Protein AF-A0AAX2SQC1-F1 (afdb_monomer_lite)

Radius of gyration: 17.2 Å; chains: 1; bounding box: 37×35×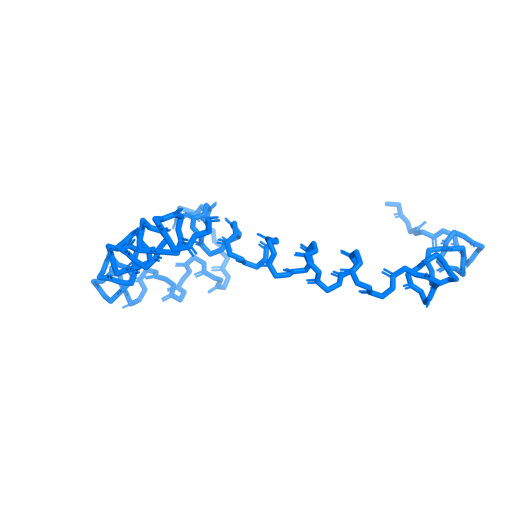29 Å

pLDDT: mean 93.24, std 6.88, range [53.69, 98.19]

Sequence (74 aa):
MAISKARAKANKKWNDANPLNITYNQKKRAARNFVNTNLSADTKIAKAINYYIDDYKNDLIELRSEIDKRLKSL

Foldseek 3Di:
DDDDPVRVVVVVVVCVVCVVVVVVVVVVVVVCCLVPPDLPDPDPSSVVCVVVVVVSVVVVVVVVVVVVVVVVVD

Secondary structure (DSSP, 8-state):
-PPPHHHHHHHHHHHHH-HHHHHHHHHHHHHHHHHT--TTS-SHHHHHHHHTHHHHHHHHHHHHHHHHHHHHT-

Organism: Limosilactobacillus reuteri (NCBI:txid1598)

Structure (mmCIF, N/CA/C/O backbone):
data_AF-A0AAX2SQC1-F1
#
_entry.id   AF-A0AAX2SQC1-F1
#
loop_
_atom_site.group_PDB
_atom_site.id
_atom_site.type_symbol
_atom_site.label_atom_id
_atom_site.label_alt_id
_atom_site.label_comp_id
_atom_site.label_asym_id
_atom_site.label_entity_id
_atom_site.label_seq_id
_atom_site.pdbx_PDB_ins_code
_atom_site.Cartn_x
_atom_site.Cartn_y
_atom_site.Cartn_z
_atom_site.occupancy
_atom_site.B_iso_or_equiv
_atom_site.auth_seq_id
_atom_site.auth_comp_id
_atom_site.auth_asym_id
_atom_site.auth_atom_id
_atom_site.pdbx_PDB_model_num
ATOM 1 N N . MET A 1 1 ? 25.875 4.400 -7.906 1.00 53.69 1 MET A N 1
ATOM 2 C CA . MET A 1 1 ? 26.532 3.462 -8.846 1.00 53.69 1 MET A CA 1
ATOM 3 C C . MET A 1 1 ? 25.503 2.962 -9.846 1.00 53.69 1 MET A C 1
ATOM 5 O O . MET A 1 1 ? 24.482 2.433 -9.424 1.00 53.69 1 MET A O 1
ATOM 9 N N . ALA A 1 2 ? 25.730 3.163 -11.144 1.00 64.62 2 ALA A N 1
ATOM 10 C CA . ALA A 1 2 ? 24.842 2.645 -12.183 1.00 64.62 2 ALA A CA 1
ATOM 11 C C . ALA A 1 2 ? 24.998 1.118 -12.302 1.00 64.62 2 ALA A C 1
ATOM 13 O O . ALA A 1 2 ? 26.109 0.592 -12.252 1.00 64.62 2 ALA A O 1
ATOM 14 N N . ILE A 1 3 ? 23.886 0.395 -12.436 1.00 74.56 3 ILE A N 1
ATOM 15 C CA . ILE A 1 3 ? 23.886 -1.060 -12.634 1.00 74.56 3 ILE A CA 1
ATOM 16 C C . ILE A 1 3 ? 24.511 -1.356 -14.005 1.00 74.56 3 ILE A C 1
ATOM 18 O O . ILE A 1 3 ? 24.101 -0.773 -15.008 1.00 74.56 3 ILE A O 1
ATOM 22 N N . SER A 1 4 ? 25.492 -2.263 -14.070 1.00 86.31 4 SER A N 1
ATOM 23 C CA . SER A 1 4 ? 26.090 -2.654 -15.352 1.00 86.31 4 SER A CA 1
ATOM 24 C C . SER A 1 4 ? 25.035 -3.276 -16.277 1.00 86.31 4 SER A C 1
ATOM 26 O O . SER A 1 4 ? 24.120 -3.969 -15.820 1.00 86.31 4 SER A O 1
ATOM 28 N N . LYS A 1 5 ? 25.165 -3.080 -17.597 1.00 87.69 5 LYS A N 1
ATOM 29 C CA . LYS A 1 5 ? 24.233 -3.648 -18.595 1.00 87.69 5 LYS A CA 1
ATOM 30 C C . LYS A 1 5 ? 24.047 -5.166 -18.424 1.00 87.69 5 LYS A C 1
ATOM 32 O O . LYS A 1 5 ? 22.936 -5.671 -18.560 1.00 87.69 5 LYS A O 1
ATOM 37 N N . ALA A 1 6 ? 25.115 -5.878 -18.055 1.00 87.19 6 ALA A N 1
ATOM 38 C CA . ALA A 1 6 ? 25.078 -7.310 -17.763 1.00 87.19 6 ALA A CA 1
ATOM 39 C C . ALA A 1 6 ? 24.180 -7.642 -16.558 1.00 87.19 6 ALA A C 1
ATOM 41 O O . ALA A 1 6 ? 23.339 -8.536 -16.643 1.00 87.19 6 ALA A O 1
ATOM 42 N N . ARG A 1 7 ? 24.292 -6.881 -15.461 1.00 84.12 7 ARG A N 1
ATOM 43 C CA . ARG A 1 7 ? 23.466 -7.070 -14.261 1.00 84.12 7 ARG A CA 1
ATOM 44 C C . ARG A 1 7 ? 22.000 -6.711 -14.513 1.00 84.12 7 ARG A C 1
ATOM 46 O O . ARG A 1 7 ? 21.116 -7.418 -14.042 1.00 84.12 7 ARG A O 1
ATOM 53 N N . ALA A 1 8 ? 21.730 -5.681 -15.317 1.00 88.81 8 ALA A N 1
ATOM 54 C CA . ALA A 1 8 ? 20.370 -5.356 -15.749 1.00 88.81 8 ALA A CA 1
ATOM 55 C C . ALA A 1 8 ? 19.737 -6.500 -16.565 1.00 88.81 8 ALA A C 1
ATOM 57 O O . ALA A 1 8 ? 18.599 -6.889 -16.307 1.00 88.81 8 ALA A O 1
ATOM 58 N N . LYS A 1 9 ? 20.493 -7.095 -17.500 1.00 91.06 9 LYS A N 1
ATOM 59 C CA . LYS A 1 9 ? 20.037 -8.240 -18.304 1.00 91.06 9 LYS A CA 1
ATOM 60 C C . LYS A 1 9 ? 19.804 -9.494 -17.455 1.00 91.06 9 LYS A C 1
ATOM 62 O O . LYS A 1 9 ? 18.807 -10.180 -17.658 1.00 91.06 9 LYS A O 1
ATOM 67 N N . ALA A 1 10 ? 20.687 -9.772 -16.495 1.00 89.62 10 ALA A N 1
ATOM 68 C CA . ALA A 1 10 ? 20.539 -10.895 -15.571 1.00 89.62 10 ALA A CA 1
ATOM 69 C C . ALA A 1 10 ? 19.293 -10.747 -14.682 1.00 89.62 10 ALA A C 1
ATOM 71 O O . ALA A 1 10 ? 18.505 -11.684 -14.583 1.00 89.62 10 ALA A O 1
ATOM 72 N N . ASN A 1 11 ? 19.065 -9.555 -14.117 1.00 87.56 11 ASN A N 1
ATOM 73 C CA . ASN A 1 11 ? 17.860 -9.264 -13.338 1.00 87.56 11 ASN A CA 1
ATOM 74 C C . ASN A 1 11 ? 16.593 -9.430 -14.180 1.00 87.56 11 ASN A C 1
ATOM 76 O O . ASN A 1 11 ? 15.635 -10.040 -13.720 1.00 87.56 11 ASN A O 1
ATOM 80 N N . LYS A 1 12 ? 16.595 -8.931 -15.424 1.00 90.00 12 LYS A N 1
ATOM 81 C CA . LYS A 1 12 ? 15.464 -9.109 -16.341 1.00 90.00 12 LYS A CA 1
ATOM 82 C C . LYS A 1 12 ? 15.179 -10.593 -16.589 1.00 90.00 12 LYS A C 1
ATOM 84 O O . LYS A 1 12 ? 14.063 -11.030 -16.356 1.00 90.00 12 LYS A O 1
ATOM 89 N N . LYS A 1 13 ? 16.200 -11.381 -16.951 1.00 93.88 13 LYS A N 1
ATOM 90 C CA . LYS A 1 13 ? 16.056 -12.830 -17.174 1.00 93.88 13 LYS A CA 1
ATOM 91 C C . LYS A 1 13 ? 15.506 -13.551 -15.939 1.00 93.88 13 LYS A C 1
ATOM 93 O O . LYS A 1 13 ? 14.668 -14.435 -16.074 1.00 93.88 13 LYS A O 1
ATOM 98 N N . TRP A 1 14 ? 15.974 -13.184 -14.747 1.00 91.62 14 TRP A N 1
ATOM 99 C CA . TRP A 1 14 ? 15.484 -13.774 -13.504 1.00 91.62 14 TRP A CA 1
ATOM 100 C C . TRP A 1 14 ? 14.025 -13.398 -13.228 1.00 91.62 14 TRP A C 1
ATOM 102 O O . TRP A 1 14 ? 13.233 -14.275 -12.897 1.00 91.62 14 TRP A O 1
ATOM 112 N N . ASN A 1 15 ? 13.654 -12.128 -13.412 1.00 90.44 15 ASN A N 1
ATOM 113 C CA . ASN A 1 15 ? 12.277 -11.662 -13.244 1.00 90.44 15 ASN A CA 1
ATOM 114 C C . ASN A 1 15 ? 11.321 -12.367 -14.217 1.00 90.44 15 ASN A C 1
ATOM 116 O O . ASN A 1 15 ? 10.272 -12.843 -13.792 1.00 90.44 15 ASN A O 1
ATOM 120 N N . ASP A 1 16 ? 11.713 -12.474 -15.490 1.00 92.44 16 ASP A N 1
ATOM 121 C CA . ASP A 1 16 ? 10.927 -13.125 -16.543 1.00 92.44 16 ASP A CA 1
ATOM 122 C C . ASP A 1 16 ? 10.722 -14.624 -16.244 1.00 92.44 16 ASP A C 1
ATOM 124 O O . ASP A 1 16 ? 9.662 -15.175 -16.524 1.00 92.44 16 ASP A O 1
ATOM 128 N N . ALA A 1 17 ? 11.708 -15.279 -15.618 1.00 94.75 17 ALA A N 1
ATOM 129 C CA . ALA A 1 17 ? 11.620 -16.680 -15.202 1.00 94.75 17 ALA A CA 1
ATOM 130 C C . ALA A 1 17 ? 10.845 -16.902 -13.886 1.00 94.75 17 ALA A C 1
ATOM 132 O O . ALA A 1 17 ? 10.486 -18.036 -13.580 1.00 94.75 17 ALA A O 1
ATOM 133 N N . ASN A 1 18 ? 10.590 -15.852 -13.095 1.00 94.12 18 ASN A N 1
ATOM 134 C CA . ASN A 1 18 ? 9.958 -15.949 -11.772 1.00 94.12 18 ASN A CA 1
ATOM 135 C C . ASN A 1 18 ? 8.749 -15.001 -11.614 1.00 94.12 18 ASN A C 1
ATOM 137 O O . ASN A 1 18 ? 8.662 -14.280 -10.613 1.00 94.12 18 ASN A O 1
ATOM 141 N N . PRO A 1 19 ? 7.781 -14.990 -12.551 1.00 92.62 19 PRO A N 1
ATOM 142 C CA . PRO A 1 19 ? 6.725 -13.978 -12.594 1.00 92.62 19 PRO A CA 1
ATOM 143 C C . PRO A 1 19 ? 5.873 -13.941 -11.317 1.00 92.62 19 PRO A C 1
ATOM 145 O O . PRO A 1 19 ? 5.616 -12.863 -10.791 1.00 92.62 19 PRO A O 1
ATOM 148 N N . LEU A 1 20 ? 5.517 -15.099 -10.746 1.00 94.25 20 LEU A N 1
ATOM 149 C CA . LEU A 1 20 ? 4.728 -15.172 -9.506 1.00 94.25 20 LEU A CA 1
ATOM 150 C C . LEU A 1 20 ? 5.448 -14.530 -8.315 1.00 94.25 20 LEU A C 1
ATOM 152 O O . LEU A 1 20 ? 4.843 -13.792 -7.535 1.00 94.25 20 LEU A O 1
ATOM 156 N N . ASN A 1 21 ? 6.753 -14.778 -8.191 1.00 92.62 21 ASN A N 1
ATOM 157 C CA . ASN A 1 21 ? 7.577 -14.194 -7.137 1.00 92.62 21 ASN A CA 1
ATOM 158 C C . ASN A 1 21 ? 7.627 -12.668 -7.279 1.00 92.62 21 ASN A C 1
ATOM 160 O O . ASN A 1 21 ? 7.453 -11.946 -6.294 1.00 92.62 21 ASN A O 1
ATOM 164 N N . ILE A 1 22 ? 7.811 -12.181 -8.511 1.00 94.31 22 ILE A N 1
ATOM 165 C CA . ILE A 1 22 ? 7.817 -10.751 -8.817 1.00 94.31 22 ILE A CA 1
ATOM 166 C C . ILE A 1 22 ? 6.481 -10.120 -8.453 1.00 94.31 22 ILE A C 1
ATOM 168 O O . ILE A 1 22 ? 6.468 -9.135 -7.715 1.00 94.31 22 ILE A O 1
ATOM 172 N N . THR A 1 23 ? 5.369 -10.705 -8.895 1.00 94.94 23 THR A N 1
ATOM 173 C CA . THR A 1 23 ? 4.028 -10.199 -8.593 1.00 94.94 23 THR A CA 1
ATOM 174 C C . THR A 1 23 ? 3.789 -10.136 -7.087 1.00 94.94 23 THR A C 1
ATOM 176 O O . THR A 1 23 ? 3.413 -9.082 -6.569 1.00 94.94 23 THR A O 1
ATOM 179 N N . TYR A 1 24 ? 4.070 -11.221 -6.360 1.00 95.69 24 TYR A N 1
ATOM 180 C CA . TYR A 1 24 ? 3.891 -11.265 -4.910 1.00 95.69 24 TYR A CA 1
ATOM 181 C C . TYR A 1 24 ? 4.734 -10.200 -4.197 1.00 95.69 24 TYR A C 1
ATOM 183 O O . TYR A 1 24 ? 4.226 -9.419 -3.389 1.00 95.69 24 TYR A O 1
ATOM 191 N N . ASN A 1 25 ? 6.021 -10.107 -4.534 1.00 94.56 25 ASN A N 1
ATOM 192 C CA . ASN A 1 25 ? 6.922 -9.153 -3.900 1.00 94.56 25 ASN A CA 1
ATOM 193 C C . ASN A 1 25 ? 6.602 -7.698 -4.254 1.00 94.56 25 ASN A C 1
ATOM 195 O O . ASN A 1 25 ? 6.765 -6.826 -3.400 1.00 94.56 25 ASN A O 1
ATOM 199 N N . GLN A 1 26 ? 6.128 -7.415 -5.468 1.00 94.62 26 GLN A N 1
ATOM 200 C CA . GLN A 1 26 ? 5.665 -6.080 -5.848 1.00 94.62 26 GLN A CA 1
ATOM 201 C C . GLN A 1 26 ? 4.461 -5.654 -5.006 1.00 94.62 26 GLN A C 1
ATOM 203 O O . GLN A 1 26 ? 4.491 -4.575 -4.414 1.00 94.62 26 GLN A O 1
ATOM 208 N N . LYS A 1 27 ? 3.444 -6.518 -4.880 1.00 95.12 27 LYS A N 1
ATOM 209 C CA . LYS A 1 27 ? 2.256 -6.242 -4.056 1.00 95.12 27 LYS A CA 1
ATOM 210 C C . LYS A 1 27 ? 2.630 -6.049 -2.585 1.00 95.12 27 LYS A C 1
ATOM 212 O O . LYS A 1 27 ? 2.242 -5.051 -1.981 1.00 95.12 27 LYS A O 1
ATOM 217 N N . LYS A 1 28 ? 3.483 -6.925 -2.042 1.00 95.75 28 LYS A N 1
ATOM 218 C CA . LYS A 1 28 ? 4.023 -6.807 -0.678 1.00 95.75 28 LYS A CA 1
ATOM 219 C C . LYS A 1 28 ? 4.753 -5.480 -0.452 1.00 95.75 28 LYS A C 1
ATOM 221 O O . LYS A 1 28 ? 4.563 -4.845 0.582 1.00 95.75 28 LYS A O 1
ATOM 226 N N . ARG A 1 29 ? 5.607 -5.058 -1.391 1.00 94.69 29 ARG A N 1
ATOM 227 C CA . ARG A 1 29 ? 6.351 -3.790 -1.288 1.00 94.69 29 ARG A CA 1
ATOM 228 C C . ARG A 1 29 ? 5.424 -2.583 -1.351 1.00 94.69 29 ARG A C 1
ATOM 230 O O . ARG A 1 29 ? 5.604 -1.677 -0.551 1.00 94.69 29 ARG A O 1
ATOM 237 N N . ALA A 1 30 ? 4.439 -2.586 -2.2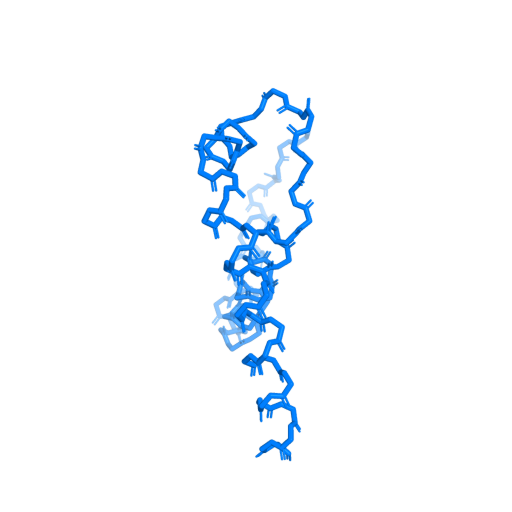48 1.00 93.44 30 ALA A N 1
ATOM 238 C CA . ALA A 1 30 ? 3.472 -1.496 -2.360 1.00 93.44 30 ALA A CA 1
ATOM 239 C C . ALA A 1 30 ? 2.712 -1.283 -1.040 1.00 93.44 30 ALA A C 1
ATOM 241 O O . ALA A 1 30 ? 2.718 -0.173 -0.516 1.00 93.44 30 ALA A O 1
ATOM 242 N N . ALA A 1 31 ? 2.175 -2.358 -0.450 1.00 94.50 31 ALA A N 1
ATOM 243 C CA . ALA A 1 31 ? 1.484 -2.291 0.838 1.00 94.50 31 ALA A CA 1
ATOM 244 C C . ALA A 1 31 ? 2.405 -1.795 1.967 1.00 94.50 31 ALA A C 1
ATOM 246 O O . ALA A 1 31 ? 2.050 -0.893 2.720 1.00 94.50 31 ALA A O 1
ATOM 247 N N . ARG A 1 32 ? 3.633 -2.328 2.062 1.00 94.94 32 ARG A N 1
ATOM 248 C CA . ARG A 1 32 ? 4.597 -1.883 3.085 1.00 94.94 32 ARG A CA 1
ATOM 249 C C . ARG A 1 32 ? 4.988 -0.421 2.927 1.00 94.94 32 ARG A C 1
ATOM 251 O O . ARG A 1 32 ? 5.148 0.247 3.943 1.00 94.94 32 ARG A O 1
ATOM 258 N N . ASN A 1 33 ? 5.176 0.043 1.695 1.00 92.81 33 ASN A N 1
ATOM 259 C CA . ASN A 1 33 ? 5.534 1.429 1.425 1.00 92.81 33 ASN A CA 1
ATOM 260 C C . ASN A 1 33 ? 4.397 2.364 1.827 1.00 92.81 33 ASN A C 1
ATOM 262 O O . ASN A 1 33 ? 4.673 3.367 2.468 1.00 92.81 33 ASN A O 1
ATOM 266 N N . PHE A 1 34 ? 3.147 2.008 1.517 1.00 94.00 34 PHE A N 1
ATOM 267 C CA . PHE A 1 34 ? 1.984 2.777 1.953 1.00 94.00 34 PHE A CA 1
ATOM 268 C C . PHE A 1 34 ? 1.959 2.911 3.481 1.00 94.00 34 PHE A C 1
ATOM 270 O O . PHE A 1 34 ? 2.024 4.023 3.983 1.00 94.00 34 PHE A O 1
ATOM 277 N N . VAL A 1 35 ? 2.026 1.790 4.210 1.00 95.44 35 VAL A N 1
ATOM 278 C CA . VAL A 1 35 ? 1.945 1.762 5.684 1.00 95.44 35 VAL A CA 1
ATOM 279 C C . VAL A 1 35 ? 3.125 2.454 6.381 1.00 95.44 35 VAL A C 1
ATOM 281 O O . VAL A 1 35 ? 2.942 3.109 7.401 1.00 95.44 35 VAL A O 1
ATOM 284 N N . ASN A 1 36 ? 4.349 2.297 5.867 1.00 94.44 36 ASN A N 1
ATOM 285 C CA . ASN A 1 36 ? 5.575 2.757 6.537 1.00 94.44 36 ASN A CA 1
ATOM 286 C C . ASN A 1 36 ? 6.159 4.028 5.905 1.00 94.44 36 ASN A C 1
ATOM 288 O O . ASN A 1 36 ? 7.376 4.234 5.937 1.00 94.44 36 ASN A O 1
ATOM 292 N N . THR A 1 37 ? 5.328 4.864 5.280 1.00 93.31 37 THR A N 1
ATOM 293 C CA . THR A 1 37 ? 5.809 6.132 4.722 1.00 93.31 37 THR A CA 1
ATOM 294 C C . THR A 1 37 ? 6.269 7.063 5.845 1.00 93.31 37 THR A C 1
ATOM 296 O O . THR A 1 37 ? 5.555 7.286 6.819 1.00 93.31 37 THR A O 1
ATOM 299 N N . ASN A 1 38 ? 7.457 7.656 5.692 1.00 94.12 38 ASN A N 1
ATOM 300 C CA . ASN A 1 38 ? 7.912 8.709 6.592 1.00 94.12 38 ASN A CA 1
ATOM 301 C C . ASN A 1 38 ? 7.192 10.032 6.275 1.00 94.12 38 ASN A C 1
ATOM 303 O O . ASN A 1 38 ? 7.545 10.714 5.312 1.00 94.12 38 ASN A O 1
ATOM 307 N N . LEU A 1 39 ? 6.207 10.394 7.098 1.00 93.56 39 LEU A N 1
ATOM 308 C CA . LEU A 1 39 ? 5.365 11.579 6.899 1.00 93.56 39 LEU A CA 1
ATOM 309 C C . LEU A 1 39 ? 6.082 12.912 7.161 1.00 93.56 39 LEU A C 1
ATOM 311 O O . LEU A 1 39 ? 5.592 13.950 6.724 1.00 93.56 39 LEU A O 1
ATOM 315 N N . SER A 1 40 ? 7.239 12.900 7.834 1.00 94.19 40 SER A N 1
ATOM 316 C CA . SER A 1 40 ? 8.040 14.110 8.074 1.00 94.19 40 SER A CA 1
ATOM 317 C C . SER A 1 40 ? 9.021 14.430 6.943 1.00 94.19 40 SER A C 1
ATOM 319 O O . SER A 1 40 ? 9.622 15.502 6.932 1.00 94.19 40 SER A O 1
ATOM 321 N N . ALA A 1 41 ? 9.201 13.519 5.982 1.00 93.94 41 ALA A N 1
ATOM 322 C CA . ALA A 1 41 ? 10.111 13.725 4.864 1.00 93.94 41 ALA A CA 1
ATOM 323 C C . ALA A 1 41 ? 9.494 14.631 3.786 1.00 93.94 41 ALA A C 1
ATOM 325 O O . ALA A 1 41 ? 8.318 14.497 3.450 1.00 93.94 41 ALA A O 1
ATOM 326 N N . ASP A 1 42 ? 10.309 15.475 3.148 1.00 94.19 42 ASP A N 1
ATOM 327 C CA . ASP A 1 42 ? 9.882 16.292 2.005 1.00 94.19 42 ASP A CA 1
ATOM 328 C C . ASP A 1 42 ? 9.817 15.460 0.710 1.00 94.19 42 ASP A C 1
ATOM 330 O O . ASP A 1 42 ? 10.653 15.554 -0.189 1.00 94.19 42 ASP A O 1
ATOM 334 N N . THR A 1 43 ? 8.830 14.568 0.632 1.00 95.19 43 THR A N 1
ATOM 335 C CA . THR A 1 43 ? 8.593 13.709 -0.534 1.00 95.19 43 THR A CA 1
ATOM 336 C C . THR A 1 43 ? 7.180 13.899 -1.070 1.00 95.19 43 THR A C 1
ATOM 338 O O . THR A 1 43 ? 6.260 14.253 -0.334 1.00 95.19 43 THR A O 1
ATOM 341 N N . LYS A 1 44 ? 6.974 13.621 -2.366 1.00 94.81 44 LYS A N 1
ATOM 342 C CA . LYS A 1 44 ? 5.640 13.705 -2.991 1.00 94.81 44 LYS A CA 1
ATOM 343 C C . LYS A 1 44 ? 4.603 12.836 -2.270 1.00 94.81 44 LYS A C 1
ATOM 345 O O . LYS A 1 44 ? 3.471 13.269 -2.103 1.00 94.81 44 LYS A O 1
ATOM 350 N N . ILE A 1 45 ? 5.001 11.640 -1.830 1.00 93.38 45 ILE A N 1
ATOM 351 C CA . ILE A 1 45 ? 4.111 10.712 -1.123 1.00 93.38 45 ILE A CA 1
ATOM 352 C C . ILE A 1 45 ? 3.759 11.219 0.279 1.00 93.38 45 ILE A C 1
ATOM 354 O O . ILE A 1 45 ? 2.588 11.217 0.632 1.00 93.38 45 ILE A O 1
ATOM 358 N N . ALA A 1 46 ? 4.731 11.738 1.036 1.00 95.88 46 ALA A N 1
ATOM 359 C CA . ALA A 1 46 ? 4.473 12.312 2.355 1.00 95.88 46 ALA A CA 1
ATOM 360 C C . ALA A 1 46 ? 3.546 13.532 2.266 1.00 95.88 46 ALA A C 1
ATOM 362 O O . ALA A 1 46 ? 2.600 13.636 3.036 1.00 95.88 46 ALA A O 1
ATOM 363 N N . LYS A 1 47 ? 3.752 14.412 1.276 1.00 96.94 47 LYS A N 1
ATOM 364 C CA . LYS A 1 47 ? 2.848 15.545 1.013 1.00 96.94 47 LYS A CA 1
ATOM 365 C C . LYS A 1 47 ? 1.428 15.091 0.687 1.00 96.94 47 LYS A C 1
ATOM 367 O O . LYS A 1 47 ? 0.485 15.643 1.239 1.00 96.94 47 LYS A O 1
ATOM 372 N N . ALA A 1 48 ? 1.281 14.091 -0.182 1.00 96.44 48 ALA A N 1
ATOM 373 C CA . ALA A 1 48 ? -0.026 13.557 -0.547 1.00 96.44 48 ALA A CA 1
ATOM 374 C C . ALA A 1 48 ? -0.740 12.929 0.660 1.00 96.44 48 ALA A C 1
ATOM 376 O O . ALA A 1 48 ? -1.902 13.232 0.898 1.00 96.44 48 ALA A O 1
ATOM 377 N N . ILE A 1 49 ? -0.039 12.116 1.456 1.00 96.62 49 ILE A N 1
ATOM 378 C CA . ILE A 1 49 ? -0.621 11.502 2.656 1.00 96.62 49 ILE A CA 1
ATOM 379 C C . ILE A 1 49 ? -0.985 12.563 3.700 1.00 96.62 49 ILE A C 1
ATOM 381 O O . ILE A 1 49 ? -2.070 12.507 4.260 1.00 96.62 49 ILE A O 1
ATOM 385 N N . ASN A 1 50 ? -0.125 13.557 3.936 1.00 96.25 50 ASN A N 1
ATOM 386 C CA . ASN A 1 50 ? -0.430 14.639 4.876 1.00 96.25 50 ASN A CA 1
ATOM 387 C C . ASN A 1 50 ? -1.633 15.482 4.426 1.00 96.25 50 ASN A C 1
ATOM 389 O O . ASN A 1 50 ? -2.366 15.981 5.273 1.00 96.25 50 ASN A O 1
ATOM 393 N N . TYR A 1 51 ? -1.851 15.632 3.116 1.00 97.56 51 TYR A N 1
ATOM 394 C CA . TYR A 1 51 ? -3.035 16.311 2.585 1.00 97.56 51 TY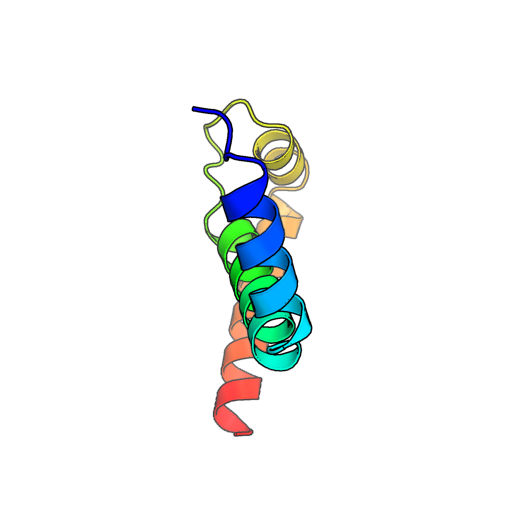R A CA 1
ATOM 395 C C . TYR A 1 51 ? -4.328 15.519 2.852 1.00 97.56 51 TYR A C 1
ATOM 397 O O . TYR A 1 51 ? -5.344 16.121 3.178 1.00 97.56 51 TYR A O 1
ATOM 405 N N . TYR A 1 52 ? -4.278 14.185 2.780 1.00 97.38 52 TYR A N 1
ATOM 406 C CA . TYR A 1 52 ? -5.406 13.276 3.036 1.00 97.38 52 TYR A CA 1
ATOM 407 C C . TYR A 1 52 ? -5.272 12.544 4.385 1.00 97.38 52 TYR A C 1
ATOM 409 O O . TYR A 1 52 ? -5.539 11.349 4.479 1.00 97.38 52 TYR A O 1
ATOM 417 N N . ILE A 1 53 ? -4.796 13.220 5.437 1.00 96.69 53 ILE A N 1
ATOM 418 C CA . ILE A 1 53 ? -4.352 12.538 6.667 1.00 96.69 53 ILE A CA 1
ATOM 419 C C . ILE A 1 53 ? -5.471 11.782 7.397 1.00 96.69 53 ILE A C 1
ATOM 421 O O . ILE A 1 53 ? -5.209 10.744 8.006 1.00 96.69 53 ILE A O 1
ATOM 425 N N . ASP A 1 54 ? -6.704 12.284 7.344 1.00 97.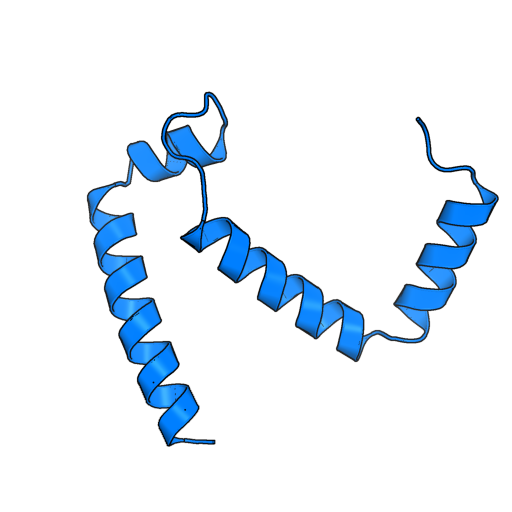75 54 ASP A N 1
ATOM 426 C CA . ASP A 1 54 ? -7.844 11.639 7.995 1.00 97.75 54 ASP A CA 1
ATOM 427 C C . ASP A 1 54 ? -8.315 10.411 7.209 1.00 97.75 54 ASP A C 1
ATOM 429 O O . ASP A 1 54 ? -8.498 9.347 7.804 1.00 97.75 54 ASP A O 1
ATOM 433 N N . ASP A 1 55 ? -8.383 10.507 5.878 1.00 97.88 55 ASP A N 1
ATOM 434 C CA . ASP A 1 55 ? -8.654 9.359 5.005 1.00 97.88 55 ASP A CA 1
ATOM 435 C C . ASP A 1 55 ? -7.569 8.292 5.165 1.00 97.88 55 ASP A C 1
ATOM 437 O O . ASP A 1 55 ? -7.869 7.126 5.389 1.00 97.88 55 ASP A O 1
ATOM 441 N N . TYR A 1 56 ? -6.297 8.698 5.201 1.00 97.25 56 TYR A N 1
ATOM 442 C CA . TYR A 1 56 ? -5.175 7.788 5.416 1.00 97.25 56 TYR A CA 1
ATOM 443 C C . TYR A 1 56 ? -5.279 7.021 6.743 1.00 97.25 56 TYR A C 1
ATOM 445 O O . TYR A 1 56 ? -4.968 5.831 6.799 1.00 97.25 56 TYR A O 1
ATOM 453 N N . LYS A 1 57 ? -5.736 7.662 7.828 1.00 97.44 57 LYS A N 1
ATOM 454 C CA . LYS A 1 57 ? -5.988 6.961 9.099 1.00 97.44 57 LYS A CA 1
ATOM 455 C C . LYS A 1 57 ? -7.115 5.941 8.959 1.00 97.44 57 LYS A C 1
A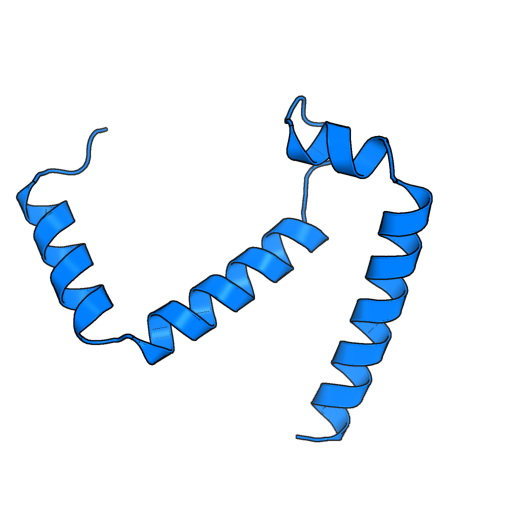TOM 457 O O . LYS A 1 57 ? -6.967 4.827 9.464 1.00 97.44 57 LYS A O 1
ATOM 462 N N . ASN A 1 58 ? -8.211 6.308 8.295 1.00 98.19 58 ASN A N 1
ATOM 463 C CA . ASN A 1 58 ? -9.342 5.410 8.069 1.00 98.19 58 ASN A CA 1
ATOM 464 C C . ASN A 1 58 ? -8.922 4.202 7.222 1.00 98.19 58 ASN A C 1
ATOM 466 O O . ASN A 1 58 ? -9.174 3.067 7.626 1.00 98.19 58 ASN A O 1
ATOM 470 N N . ASP A 1 59 ? -8.171 4.435 6.146 1.00 97.31 59 ASP A N 1
ATOM 471 C CA . ASP A 1 59 ? -7.623 3.394 5.275 1.00 97.31 59 ASP A CA 1
ATOM 472 C C . ASP A 1 59 ? -6.737 2.416 6.057 1.00 97.31 59 ASP A C 1
ATOM 474 O O . ASP A 1 59 ? -6.827 1.203 5.879 1.00 97.31 59 ASP A O 1
ATOM 478 N N . LEU A 1 60 ? -5.884 2.906 6.966 1.00 97.12 60 LEU A N 1
ATOM 479 C CA . LEU A 1 60 ? -5.048 2.037 7.802 1.00 97.12 60 LEU A CA 1
ATOM 480 C C . LEU A 1 60 ? -5.875 1.161 8.758 1.00 97.12 60 LEU A C 1
ATOM 482 O O . LEU A 1 60 ? -5.513 0.004 9.000 1.00 97.12 60 LEU A O 1
ATOM 486 N N . ILE A 1 61 ? -6.969 1.691 9.310 1.00 97.94 61 ILE A N 1
ATOM 487 C CA . ILE A 1 61 ? -7.883 0.934 10.180 1.00 97.94 61 ILE A CA 1
ATOM 488 C C . ILE A 1 61 ? -8.627 -0.130 9.366 1.00 97.94 61 ILE A C 1
ATOM 490 O O . ILE A 1 61 ? -8.713 -1.285 9.797 1.00 97.94 61 ILE A O 1
ATOM 494 N N . GLU A 1 62 ? -9.133 0.236 8.189 1.00 97.25 62 GLU A N 1
ATOM 495 C CA . GLU A 1 62 ? -9.821 -0.681 7.284 1.00 97.25 62 GLU A CA 1
ATOM 496 C C . GLU A 1 62 ? -8.887 -1.804 6.822 1.00 97.25 62 GLU A C 1
ATOM 498 O O . GLU A 1 62 ? -9.208 -2.980 7.006 1.00 97.25 62 GLU A O 1
ATOM 503 N N . LEU A 1 63 ? -7.678 -1.461 6.366 1.00 96.50 63 LEU A N 1
ATOM 504 C CA . LEU A 1 63 ? -6.652 -2.425 5.962 1.00 96.50 63 LEU A CA 1
ATOM 505 C C . LEU A 1 63 ? -6.335 -3.432 7.070 1.00 96.50 63 LEU A C 1
ATOM 507 O O . LEU A 1 63 ? -6.185 -4.622 6.796 1.00 96.50 63 LEU A O 1
ATOM 511 N N . ARG A 1 64 ? -6.250 -2.993 8.333 1.00 96.88 64 ARG A N 1
ATOM 512 C CA . ARG A 1 64 ? -6.060 -3.908 9.470 1.00 96.88 64 ARG A CA 1
ATOM 513 C C . ARG A 1 64 ? -7.206 -4.918 9.568 1.00 96.88 64 ARG A C 1
ATOM 515 O O . ARG A 1 64 ? -6.951 -6.113 9.699 1.00 96.88 64 ARG A O 1
ATOM 522 N N . SER A 1 65 ? -8.449 -4.448 9.478 1.00 97.44 65 SER A N 1
ATOM 523 C CA . SER A 1 65 ? -9.644 -5.301 9.517 1.00 97.44 65 SER A CA 1
ATOM 524 C C . SER A 1 65 ? -9.669 -6.307 8.362 1.00 97.44 65 SER A C 1
ATOM 526 O O . SER A 1 65 ? -9.950 -7.490 8.566 1.00 97.44 65 SER A O 1
ATOM 528 N N . GLU A 1 66 ? -9.333 -5.872 7.148 1.00 96.62 66 GLU A N 1
ATOM 529 C CA . GLU A 1 66 ? -9.249 -6.745 5.975 1.00 96.62 66 GLU A CA 1
ATOM 530 C C . GLU A 1 66 ? -8.152 -7.806 6.103 1.00 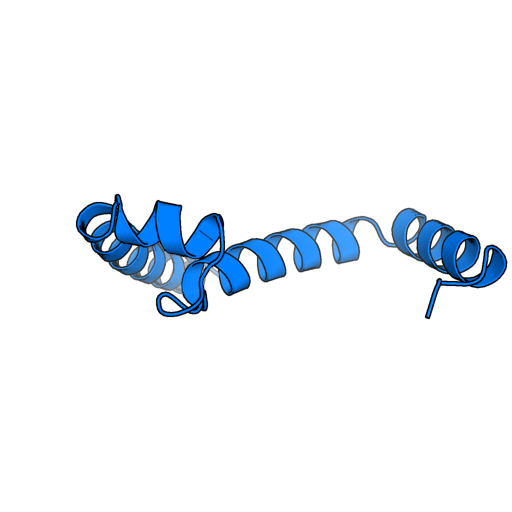96.62 66 GLU A C 1
ATOM 532 O O . GLU A 1 66 ? -8.384 -8.972 5.769 1.00 96.62 66 GLU A O 1
ATOM 537 N N . ILE A 1 67 ? -6.979 -7.435 6.629 1.00 96.56 67 ILE A N 1
ATOM 538 C CA . ILE A 1 67 ? -5.886 -8.374 6.910 1.00 96.56 67 ILE A CA 1
ATOM 539 C C . ILE A 1 67 ? -6.346 -9.431 7.916 1.00 96.56 67 ILE A C 1
ATOM 541 O O . ILE A 1 67 ? -6.179 -10.624 7.657 1.00 96.56 67 ILE A O 1
ATOM 545 N N . ASP A 1 68 ? -6.974 -9.020 9.019 1.00 97.62 68 ASP A N 1
ATOM 546 C CA . ASP A 1 68 ? -7.474 -9.941 10.043 1.00 97.62 68 ASP A CA 1
ATOM 547 C C . ASP A 1 68 ? -8.532 -10.901 9.469 1.00 97.62 68 ASP A C 1
ATOM 549 O O . ASP A 1 68 ? -8.490 -12.107 9.727 1.00 97.62 68 ASP A O 1
ATOM 553 N N . LYS A 1 69 ? -9.460 -10.397 8.642 1.00 97.94 69 LYS A N 1
ATOM 554 C CA . LYS A 1 69 ? -10.443 -11.230 7.925 1.00 97.94 69 LYS A CA 1
ATOM 555 C C . LYS A 1 69 ? -9.759 -12.225 6.990 1.00 97.94 69 LYS A C 1
ATOM 557 O O . LYS A 1 69 ? -10.126 -13.399 6.980 1.00 97.94 69 LYS A O 1
ATOM 562 N N . ARG A 1 70 ? -8.757 -11.783 6.224 1.00 96.88 70 ARG A N 1
ATOM 563 C CA . ARG A 1 70 ? -8.040 -12.643 5.279 1.00 96.88 70 ARG A CA 1
ATOM 564 C C . ARG A 1 70 ? -7.277 -13.748 5.998 1.00 96.88 70 ARG A C 1
ATOM 566 O O . ARG A 1 70 ? -7.363 -14.891 5.565 1.00 96.88 70 ARG A O 1
ATOM 573 N N . LEU A 1 71 ? -6.587 -13.430 7.092 1.00 97.00 71 LEU A N 1
ATOM 574 C CA . LEU A 1 71 ? -5.855 -14.411 7.897 1.00 97.00 71 LEU A CA 1
ATOM 575 C C . LEU A 1 71 ? -6.778 -15.452 8.533 1.00 97.00 71 LEU A C 1
ATOM 577 O O . LEU A 1 71 ? -6.403 -16.612 8.592 1.00 97.00 71 LEU A O 1
ATOM 581 N N . LYS A 1 72 ? -7.988 -15.068 8.956 1.00 97.50 72 LYS A N 1
ATOM 582 C CA . LYS A 1 72 ? -9.000 -16.023 9.444 1.00 97.50 72 LYS A CA 1
ATOM 583 C C . LYS A 1 72 ? -9.553 -16.941 8.350 1.00 97.50 72 LYS A C 1
ATOM 585 O O . LYS A 1 72 ? -10.054 -18.012 8.666 1.00 97.50 72 LYS A O 1
ATOM 590 N N . SER A 1 73 ? -9.540 -16.489 7.096 1.00 95.81 73 SER A N 1
ATOM 591 C CA . SER A 1 73 ? -10.079 -17.232 5.946 1.00 95.81 73 SER A CA 1
ATOM 592 C C . SER A 1 73 ? -9.074 -18.165 5.257 1.00 95.81 73 SER A C 1
ATOM 594 O O . SER A 1 73 ? -9.463 -18.874 4.330 1.00 95.81 73 SER A O 1
ATOM 596 N N . LEU A 1 74 ? -7.797 -18.097 5.643 1.00 93.12 74 LEU A N 1
ATOM 597 C CA . LEU A 1 74 ? -6.704 -18.934 5.137 1.00 93.12 74 LEU A CA 1
ATOM 598 C C . LEU A 1 74 ? -6.442 -20.093 6.099 1.00 93.12 74 LEU A C 1
ATOM 600 O O . LEU A 1 74 ? -6.098 -21.176 5.582 1.00 93.12 74 LEU A O 1
#